Protein AF-A0A838FF67-F1 (afdb_monomer_lite)

pLDDT: mean 87.48, std 13.66, range [43.31, 98.69]

Foldseek 3Di:
DDDPDDDPLRVVLVVCVVQVKAFAEKEQEDADPNAIKMWTWIADPNDIDIDIDGPVSNVSNCVVRVHYYYYDPVCCVVDPDPPPPPVVPVVNVVVVVVVVVVPDDPVNVVPPDD

Radius of gyration: 22.73 Å; chains: 1; bounding box: 58×32×52 Å

Sequence (114 aa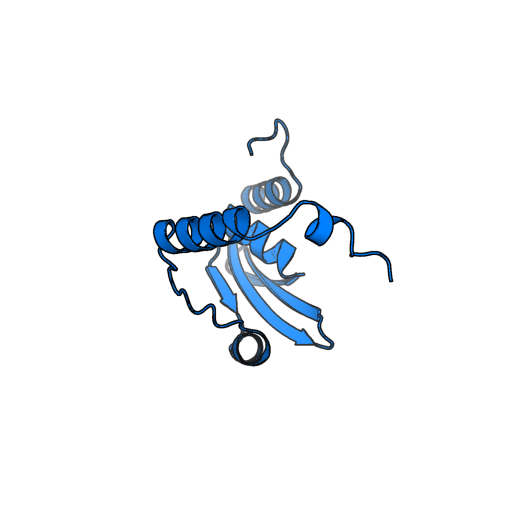):
ANTPRPMTHDLINEMLSEMDVACTKVAVTELRENTFYAAITLQMDGREVEIDSRPSDALALAVRTEAKIFAAEDVISESAIEFEHEVEDQDEVVEKFKDFLDNVTPEDFAGGSS

Structure (mmCIF, N/CA/C/O backbone):
data_AF-A0A838FF67-F1
#
_entry.id   AF-A0A838FF67-F1
#
loop_
_atom_site.group_PDB
_atom_site.id
_atom_site.type_symbol
_atom_site.label_atom_id
_atom_site.label_alt_id
_atom_site.label_comp_id
_atom_site.label_asym_id
_atom_site.label_entity_id
_atom_site.label_seq_id
_atom_site.pdbx_PDB_ins_code
_atom_site.Cartn_x
_atom_site.Cartn_y
_atom_site.Cartn_z
_atom_site.occupancy
_atom_site.B_iso_or_equiv
_atom_site.auth_seq_id
_atom_site.auth_comp_id
_atom_site.auth_asym_id
_atom_site.auth_atom_id
_atom_site.pdbx_PDB_model_num
ATOM 1 N N . ALA A 1 1 ? 12.736 11.349 4.877 1.00 54.69 1 ALA A N 1
ATOM 2 C CA . ALA A 1 1 ? 12.984 12.758 5.246 1.00 54.69 1 ALA A CA 1
ATOM 3 C C . ALA A 1 1 ? 11.984 13.136 6.329 1.00 54.69 1 ALA A C 1
ATOM 5 O O . ALA A 1 1 ? 10.808 12.887 6.116 1.00 54.69 1 ALA A O 1
ATOM 6 N N . ASN A 1 2 ? 12.424 13.668 7.471 1.00 63.09 2 ASN A N 1
ATOM 7 C CA . ASN A 1 2 ? 11.504 14.165 8.498 1.00 63.09 2 ASN A CA 1
ATOM 8 C C . ASN A 1 2 ? 11.152 15.618 8.178 1.00 63.09 2 ASN A C 1
ATOM 10 O O . ASN A 1 2 ? 12.024 16.486 8.207 1.00 63.09 2 ASN A O 1
ATOM 14 N N . THR A 1 3 ? 9.894 15.867 7.827 1.00 79.56 3 THR A N 1
ATOM 15 C CA . THR A 1 3 ? 9.363 17.209 7.583 1.00 79.56 3 THR A CA 1
ATOM 16 C C . THR A 1 3 ? 8.735 17.763 8.870 1.00 79.56 3 THR A C 1
ATOM 18 O O . THR A 1 3 ? 8.164 16.999 9.643 1.00 79.56 3 THR A O 1
ATOM 21 N N . PRO A 1 4 ? 8.789 19.085 9.138 1.00 88.75 4 PRO A N 1
ATOM 22 C CA . PRO A 1 4 ? 8.209 19.673 10.359 1.00 88.75 4 PRO A CA 1
ATOM 23 C C . PRO A 1 4 ? 6.678 19.553 10.465 1.00 88.75 4 PRO A C 1
ATOM 25 O O . PRO A 1 4 ? 6.094 19.824 11.513 1.00 88.75 4 PRO A O 1
ATOM 28 N N . ARG A 1 5 ? 6.014 19.220 9.355 1.00 93.12 5 ARG A N 1
ATOM 29 C CA . ARG A 1 5 ? 4.568 19.032 9.221 1.00 93.12 5 ARG A CA 1
ATOM 30 C C . ARG A 1 5 ? 4.315 17.752 8.415 1.00 93.12 5 ARG A C 1
ATOM 32 O O . ARG A 1 5 ? 5.150 17.443 7.558 1.00 93.12 5 ARG A O 1
ATOM 39 N N . PRO A 1 6 ? 3.204 17.039 8.665 1.00 91.31 6 PRO A N 1
ATOM 40 C CA . PRO A 1 6 ? 2.887 15.812 7.947 1.00 91.31 6 PRO A CA 1
ATOM 41 C C . PRO A 1 6 ? 2.662 16.104 6.461 1.00 91.31 6 PRO A C 1
ATOM 43 O O . PRO A 1 6 ? 2.009 17.091 6.105 1.00 91.31 6 PRO A O 1
ATOM 46 N N . MET A 1 7 ? 3.216 15.250 5.599 1.00 92.94 7 MET A N 1
ATOM 47 C CA . MET A 1 7 ? 2.892 15.233 4.174 1.00 92.94 7 MET A CA 1
ATOM 48 C C . MET A 1 7 ? 1.558 14.506 3.962 1.00 92.94 7 MET A C 1
ATOM 50 O O . MET A 1 7 ? 1.009 13.906 4.882 1.00 92.94 7 MET A O 1
ATOM 54 N N . THR A 1 8 ? 1.019 14.532 2.744 1.00 94.31 8 THR A N 1
ATOM 55 C CA . THR A 1 8 ? -0.333 14.025 2.457 1.00 94.31 8 THR A CA 1
ATOM 56 C C . THR A 1 8 ? -0.559 12.578 2.902 1.00 94.31 8 THR A C 1
ATOM 58 O O . THR A 1 8 ? -1.549 12.303 3.571 1.00 94.31 8 THR A O 1
ATOM 61 N N . HIS A 1 9 ? 0.351 11.653 2.584 1.00 95.44 9 HIS A N 1
ATOM 62 C CA . HIS A 1 9 ? 0.200 10.251 2.996 1.00 95.44 9 HIS A CA 1
ATOM 63 C C . HIS A 1 9 ? 0.428 10.043 4.501 1.00 95.44 9 HIS A C 1
ATOM 65 O O . HIS A 1 9 ? -0.146 9.115 5.061 1.00 95.44 9 HIS A O 1
ATOM 71 N N . ASP A 1 10 ? 1.210 10.909 5.160 1.00 94.75 10 ASP A N 1
ATOM 72 C CA . ASP A 1 10 ? 1.352 10.894 6.625 1.00 94.75 10 ASP A CA 1
ATOM 73 C C . ASP A 1 10 ? 0.039 11.339 7.283 1.00 94.75 10 ASP A C 1
ATOM 75 O O . ASP A 1 10 ? -0.471 10.658 8.164 1.00 94.75 10 ASP A O 1
ATOM 79 N N . LEU A 1 11 ? -0.557 12.427 6.781 1.00 96.19 11 LEU A N 1
ATOM 80 C CA . LEU A 1 11 ? -1.848 12.935 7.243 1.00 96.19 11 LEU A CA 1
ATOM 81 C C . LEU A 1 11 ? -2.959 11.889 7.080 1.00 96.19 11 LEU A C 1
ATOM 83 O O . LEU A 1 11 ? -3.761 11.708 7.987 1.00 96.19 11 LEU A O 1
ATOM 87 N N . ILE A 1 12 ? -3.011 11.189 5.943 1.00 96.88 12 ILE A N 1
ATOM 88 C CA . ILE A 1 12 ? -3.999 10.122 5.722 1.00 96.88 12 ILE A CA 1
ATOM 89 C C . ILE A 1 12 ? -3.794 8.980 6.724 1.00 96.88 12 ILE A C 1
ATOM 91 O O . ILE A 1 12 ? -4.770 8.500 7.291 1.00 96.88 12 ILE A O 1
ATOM 95 N N . ASN A 1 13 ? -2.549 8.564 6.969 1.00 96.44 13 ASN A N 1
ATOM 96 C CA . ASN A 1 13 ? -2.251 7.528 7.957 1.00 96.44 13 ASN A CA 1
ATOM 97 C C . ASN A 1 13 ? -2.698 7.940 9.372 1.00 96.44 13 ASN A C 1
ATOM 99 O O . ASN A 1 13 ? -3.362 7.166 10.055 1.00 96.44 13 ASN A O 1
ATOM 103 N N . GLU A 1 14 ? -2.400 9.179 9.780 1.00 96.81 14 GLU A N 1
ATOM 104 C CA . GLU A 1 14 ? -2.867 9.741 11.055 1.00 96.81 14 GLU A CA 1
ATOM 105 C C . GLU A 1 14 ? -4.401 9.742 11.135 1.00 96.81 14 GLU A C 1
ATOM 107 O O . GLU A 1 14 ? -4.962 9.277 12.122 1.00 96.81 14 GLU A O 1
ATOM 112 N N . MET A 1 15 ? -5.096 10.183 10.080 1.00 97.44 15 MET A N 1
ATOM 113 C CA . MET A 1 15 ? -6.563 10.179 10.037 1.00 97.44 15 MET A CA 1
ATOM 114 C C . MET A 1 15 ? -7.158 8.775 10.175 1.00 97.44 15 MET A C 1
ATOM 116 O O . MET A 1 15 ? -8.124 8.602 10.910 1.00 97.44 15 MET A O 1
ATOM 120 N N . LEU A 1 16 ? -6.600 7.777 9.480 1.00 96.62 16 LEU A N 1
ATOM 121 C CA . LEU A 1 16 ? -7.056 6.390 9.596 1.00 96.62 16 LEU A CA 1
ATOM 122 C C . LEU A 1 16 ? -6.848 5.863 11.021 1.00 96.62 16 LEU A C 1
ATOM 124 O O . LEU A 1 16 ? -7.765 5.271 11.586 1.00 96.62 16 LEU A O 1
ATOM 128 N N . SER A 1 17 ? -5.689 6.148 11.621 1.00 95.56 17 SER A N 1
ATOM 129 C CA . SER A 1 17 ? -5.376 5.740 12.992 1.00 95.56 17 SER A CA 1
ATOM 130 C C . SER A 1 17 ? -6.311 6.376 14.024 1.00 95.56 17 SER A C 1
ATOM 132 O O . SER A 1 17 ? -6.775 5.677 14.917 1.00 95.56 17 SER A O 1
ATOM 134 N N . GLU A 1 18 ? -6.614 7.672 13.910 1.00 97.75 18 GLU A N 1
ATOM 135 C CA . GLU A 1 18 ? -7.543 8.377 14.815 1.00 97.75 18 GLU A CA 1
ATOM 136 C C . GLU A 1 18 ? -8.994 7.885 14.683 1.00 97.75 18 GLU A C 1
ATOM 138 O O . GLU A 1 18 ? -9.817 8.104 15.570 1.00 97.75 18 GLU A O 1
ATOM 143 N N . MET A 1 19 ? -9.322 7.227 13.569 1.00 96.62 19 MET A N 1
ATOM 144 C CA . MET A 1 19 ? -10.635 6.638 13.306 1.00 96.62 19 MET A CA 1
ATOM 145 C C . MET A 1 19 ? -10.690 5.132 13.608 1.00 96.62 19 MET A C 1
ATOM 147 O O . MET A 1 19 ? -11.680 4.494 13.255 1.00 96.62 19 MET A O 1
ATOM 151 N N . ASP A 1 20 ? -9.645 4.558 14.217 1.00 96.06 20 ASP A N 1
ATOM 152 C CA . ASP A 1 20 ? -9.508 3.113 14.455 1.00 96.06 20 ASP A CA 1
ATOM 153 C C . ASP A 1 20 ? -9.662 2.267 13.167 1.00 96.06 20 ASP A C 1
ATOM 155 O O . ASP A 1 20 ? -10.176 1.144 13.175 1.00 96.06 20 ASP A O 1
ATOM 159 N N . VAL A 1 21 ? -9.199 2.805 12.033 1.00 98.06 21 VAL A N 1
ATOM 160 C CA . VAL A 1 21 ? -9.205 2.138 10.726 1.00 98.06 21 VAL A CA 1
ATOM 161 C C . VAL A 1 21 ? -7.806 1.632 10.394 1.00 98.06 21 VAL A C 1
ATOM 163 O O . VAL A 1 21 ? -6.850 2.401 10.328 1.00 98.06 21 VAL A O 1
ATOM 166 N N . ALA A 1 22 ? -7.683 0.338 10.102 1.00 97.44 22 ALA A N 1
ATOM 167 C CA . ALA A 1 22 ? -6.413 -0.264 9.705 1.00 97.44 22 ALA A CA 1
ATOM 168 C C . ALA A 1 22 ? -6.342 -0.459 8.186 1.00 97.44 22 ALA A C 1
ATOM 170 O O . ALA A 1 22 ? -7.215 -1.094 7.602 1.00 97.44 22 ALA A O 1
ATOM 171 N N . CYS A 1 23 ? -5.278 0.014 7.537 1.00 98.12 23 CYS A N 1
ATOM 172 C CA . CYS A 1 23 ? -4.939 -0.426 6.182 1.00 98.12 23 CYS A CA 1
ATOM 173 C C . CYS A 1 23 ? -4.271 -1.803 6.268 1.00 98.12 23 CYS A C 1
ATOM 175 O O . CYS A 1 23 ? -3.181 -1.928 6.818 1.00 98.12 23 CYS A O 1
ATOM 177 N N . THR A 1 24 ? -4.925 -2.851 5.771 1.00 98.00 24 THR A N 1
ATOM 178 C CA . THR A 1 24 ? -4.447 -4.236 5.946 1.00 98.00 24 THR A CA 1
ATOM 179 C C . THR A 1 24 ? -3.717 -4.765 4.718 1.00 98.00 24 THR A C 1
ATOM 181 O O . THR A 1 24 ? -2.816 -5.605 4.830 1.00 98.00 24 THR A O 1
ATOM 184 N N . LYS A 1 25 ? -4.105 -4.281 3.538 1.00 98.00 25 LYS A N 1
ATOM 185 C CA . LYS A 1 25 ? -3.624 -4.763 2.248 1.00 98.00 25 LYS A CA 1
ATOM 186 C C . LYS A 1 25 ? -3.698 -3.651 1.211 1.00 98.00 25 LYS A C 1
ATOM 188 O O . LYS A 1 25 ? -4.665 -2.897 1.172 1.00 98.00 25 LYS A O 1
ATOM 193 N N . VAL A 1 26 ? -2.720 -3.616 0.318 1.00 98.62 26 VAL A N 1
ATOM 194 C CA . VAL A 1 26 ? -2.838 -2.945 -0.976 1.00 98.62 26 VAL A CA 1
ATOM 195 C C . VAL A 1 26 ? -2.514 -3.927 -2.091 1.00 98.62 26 VAL A C 1
ATOM 197 O O . VAL A 1 26 ? -1.691 -4.826 -1.910 1.00 98.62 26 VAL A O 1
ATOM 200 N N . ALA A 1 27 ? -3.155 -3.777 -3.243 1.00 98.31 27 ALA A N 1
ATOM 201 C CA . ALA A 1 27 ? -2.914 -4.639 -4.392 1.00 98.31 27 ALA A CA 1
ATOM 202 C C . ALA A 1 27 ? -2.879 -3.829 -5.684 1.00 98.31 27 ALA A C 1
ATOM 204 O O . ALA A 1 27 ? -3.765 -3.010 -5.894 1.00 98.31 27 ALA A O 1
ATOM 205 N N . VAL A 1 28 ? -1.904 -4.080 -6.558 1.00 97.94 28 VAL A N 1
ATOM 206 C CA . VAL A 1 28 ? -1.995 -3.669 -7.969 1.00 97.94 28 VAL A CA 1
ATOM 207 C C . VAL A 1 28 ? -2.862 -4.701 -8.682 1.00 97.94 28 VAL A C 1
ATOM 209 O O . VAL A 1 28 ? -2.504 -5.878 -8.729 1.00 97.94 28 VAL A O 1
ATOM 212 N N . THR A 1 29 ? -4.031 -4.287 -9.156 1.00 97.44 29 THR A N 1
ATOM 213 C CA . THR A 1 29 ? -5.108 -5.203 -9.556 1.00 97.44 29 THR A CA 1
ATOM 214 C C . THR A 1 29 ? -5.152 -5.452 -11.053 1.00 97.44 29 THR A C 1
ATOM 216 O O . THR A 1 29 ? -5.449 -6.568 -11.464 1.00 97.44 29 THR A O 1
ATOM 219 N N . GLU A 1 30 ? -4.852 -4.441 -11.867 1.00 94.94 30 GLU A N 1
ATOM 220 C CA . GLU A 1 30 ? -4.946 -4.542 -13.322 1.00 94.94 30 GLU A CA 1
ATOM 221 C C . GLU A 1 30 ? -4.093 -3.500 -14.050 1.00 94.94 30 GLU A C 1
ATOM 223 O O . GLU A 1 30 ? -3.763 -2.440 -13.509 1.00 94.94 30 GLU A O 1
ATOM 228 N N . LEU A 1 31 ? -3.779 -3.810 -15.307 1.00 93.38 31 LEU A N 1
ATOM 229 C CA . LEU A 1 31 ? -3.187 -2.912 -16.287 1.00 93.38 31 LEU A CA 1
ATOM 230 C C . LEU A 1 31 ? -4.156 -2.803 -17.468 1.00 93.38 31 LEU A C 1
ATOM 232 O O . LEU A 1 31 ? -4.463 -3.791 -18.127 1.00 93.38 31 LEU A O 1
ATOM 236 N N . ARG A 1 32 ? -4.672 -1.602 -17.737 1.00 92.62 32 ARG A N 1
ATOM 237 C CA . ARG A 1 32 ? -5.566 -1.345 -18.876 1.00 92.62 32 ARG A CA 1
ATOM 238 C C . ARG A 1 32 ? -5.081 -0.124 -19.626 1.00 92.62 32 ARG A C 1
ATOM 240 O O . ARG A 1 32 ? -4.884 0.921 -19.020 1.00 92.62 32 ARG A O 1
ATOM 247 N N . GLU A 1 33 ? -4.878 -0.254 -20.934 1.00 91.00 33 GLU A N 1
ATOM 248 C CA . GLU A 1 33 ? -4.436 0.861 -21.789 1.00 91.00 33 GLU A CA 1
ATOM 249 C C . GLU A 1 33 ? -3.184 1.577 -21.228 1.00 91.00 33 GLU A C 1
ATOM 251 O O . GLU A 1 33 ? -3.119 2.803 -21.173 1.00 91.00 33 GLU A O 1
ATOM 256 N N . ASN A 1 34 ? -2.191 0.803 -20.765 1.00 88.69 34 ASN A N 1
ATOM 257 C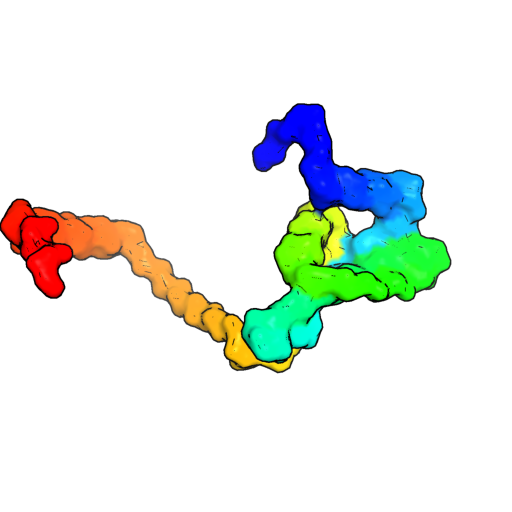 CA . ASN A 1 34 ? -0.973 1.287 -20.089 1.00 88.69 34 ASN A CA 1
ATOM 258 C C . ASN A 1 34 ? -1.203 2.052 -18.769 1.00 88.69 34 ASN A C 1
ATOM 260 O O . ASN A 1 34 ? -0.298 2.721 -18.270 1.00 88.69 34 ASN A O 1
ATOM 264 N N . THR A 1 35 ? -2.395 1.953 -18.185 1.00 93.69 35 THR A N 1
ATOM 265 C CA . THR A 1 35 ? -2.733 2.538 -16.886 1.00 93.69 35 THR A CA 1
ATOM 266 C C . THR A 1 35 ? -2.874 1.433 -15.851 1.00 93.69 35 THR A C 1
ATOM 268 O O . THR A 1 35 ? -3.704 0.537 -15.995 1.00 93.69 35 THR A O 1
ATOM 271 N N . PHE A 1 36 ? -2.055 1.498 -14.804 1.00 95.81 36 PHE A N 1
ATOM 272 C CA . PHE A 1 36 ? -2.155 0.588 -13.669 1.00 95.81 36 PHE A CA 1
ATOM 273 C C . PHE A 1 36 ? -3.217 1.064 -12.680 1.00 95.81 36 PHE A C 1
ATOM 275 O O . PHE A 1 36 ? -3.275 2.250 -12.341 1.00 95.81 36 PHE A O 1
ATOM 282 N N . TYR A 1 37 ? -3.971 0.112 -12.150 1.00 97.94 37 TYR A N 1
ATOM 283 C CA . TYR A 1 37 ? -4.961 0.319 -11.102 1.00 97.94 37 TYR A CA 1
ATOM 284 C C . TYR A 1 37 ? -4.543 -0.429 -9.844 1.00 97.94 37 TYR A C 1
ATOM 286 O O . TYR A 1 37 ? -3.848 -1.449 -9.896 1.00 97.94 37 TYR A O 1
ATOM 294 N N . ALA A 1 38 ? -4.954 0.095 -8.699 1.00 98.44 38 ALA A N 1
ATOM 295 C CA . ALA A 1 38 ? -4.701 -0.519 -7.416 1.00 98.44 38 ALA A CA 1
ATOM 296 C C . ALA A 1 38 ? -5.916 -0.401 -6.502 1.00 98.44 38 ALA A C 1
ATOM 298 O O . ALA A 1 38 ? -6.771 0.463 -6.662 1.00 98.44 38 ALA A O 1
ATOM 299 N N . ALA A 1 39 ? -5.953 -1.259 -5.498 1.00 98.56 39 ALA A N 1
ATOM 300 C CA . ALA A 1 39 ? -6.946 -1.234 -4.446 1.00 98.56 39 ALA A CA 1
ATOM 301 C C . ALA A 1 39 ? -6.260 -1.109 -3.085 1.00 98.56 39 ALA A C 1
ATOM 303 O O . ALA A 1 39 ? -5.239 -1.754 -2.830 1.00 98.56 39 ALA A O 1
ATOM 304 N N . ILE A 1 40 ? -6.834 -0.288 -2.208 1.00 98.69 40 ILE A N 1
ATOM 305 C CA . ILE A 1 40 ? -6.480 -0.192 -0.792 1.00 98.69 40 ILE A CA 1
ATOM 306 C C . ILE A 1 40 ? -7.591 -0.864 0.004 1.00 98.69 40 ILE A C 1
ATOM 308 O O . ILE A 1 40 ? -8.755 -0.482 -0.093 1.00 98.69 40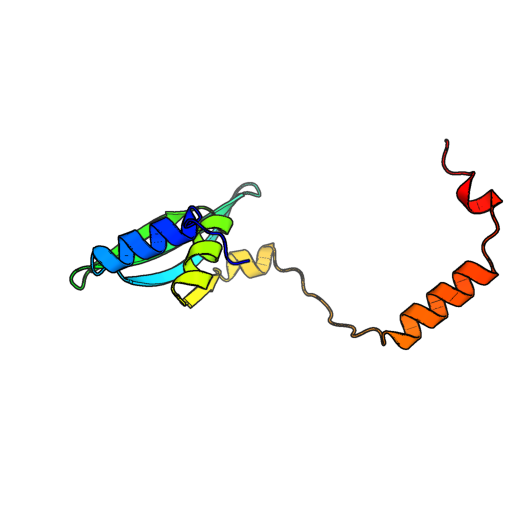 ILE A O 1
ATOM 312 N N . THR A 1 41 ? -7.229 -1.844 0.816 1.00 98.56 41 THR A N 1
ATOM 313 C CA . THR A 1 41 ? -8.146 -2.559 1.693 1.00 98.56 41 THR A CA 1
ATOM 314 C C . THR A 1 41 ? -8.008 -2.032 3.113 1.00 98.56 41 THR A C 1
ATOM 316 O O . THR A 1 41 ? -6.951 -2.139 3.742 1.00 98.56 41 THR A O 1
ATOM 319 N N . LEU A 1 42 ? -9.100 -1.473 3.620 1.00 98.31 42 LEU A N 1
ATOM 320 C CA . LEU A 1 42 ? -9.229 -0.956 4.970 1.00 98.31 42 LEU A CA 1
ATOM 321 C C . LEU A 1 42 ? -10.097 -1.888 5.815 1.00 98.31 42 LEU A C 1
ATOM 323 O O . LEU A 1 42 ? -11.092 -2.431 5.339 1.00 98.31 42 LEU A O 1
ATOM 327 N N . GLN A 1 43 ? -9.752 -2.028 7.086 1.00 97.94 43 GLN A N 1
ATOM 328 C CA . GLN A 1 43 ? -10.540 -2.725 8.086 1.00 97.94 43 GLN A CA 1
ATOM 329 C C . GLN A 1 43 ? -11.071 -1.719 9.107 1.00 97.94 43 GLN A C 1
ATOM 331 O O . GLN A 1 43 ? -10.295 -1.012 9.744 1.00 97.94 43 GLN A O 1
ATOM 336 N N . MET A 1 44 ? -12.393 -1.674 9.264 1.00 95.69 44 MET A N 1
ATOM 337 C CA . MET A 1 44 ? -13.101 -0.779 10.185 1.00 95.6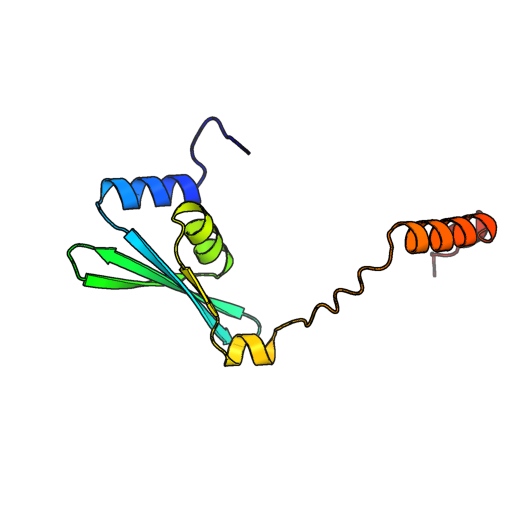9 44 MET A CA 1
ATOM 338 C C . MET A 1 44 ? -14.295 -1.525 10.781 1.00 95.69 44 MET A C 1
ATOM 340 O O . MET A 1 44 ? -15.086 -2.107 10.039 1.00 95.69 44 MET A O 1
ATOM 344 N N . ASP A 1 45 ? -14.424 -1.551 12.108 1.00 93.50 45 ASP A N 1
ATOM 345 C CA . ASP A 1 45 ? -15.533 -2.216 12.818 1.00 93.50 45 ASP A CA 1
ATOM 346 C C . ASP A 1 45 ? -15.778 -3.679 12.391 1.00 93.50 45 ASP A C 1
ATOM 348 O O . ASP A 1 45 ? -16.914 -4.145 12.260 1.00 93.50 45 ASP A O 1
ATOM 352 N N . GLY A 1 46 ? -14.697 -4.418 12.115 1.00 91.50 46 GLY A N 1
ATOM 353 C CA . GLY A 1 46 ? -14.764 -5.810 11.655 1.00 91.50 46 GLY A CA 1
ATOM 354 C C . GLY A 1 46 ? -15.257 -5.988 10.214 1.00 91.50 46 GLY A C 1
ATOM 355 O O . GLY A 1 46 ? -15.507 -7.117 9.795 1.00 91.50 46 GLY A O 1
ATOM 356 N N . ARG A 1 47 ? -15.394 -4.900 9.452 1.00 95.25 47 ARG A N 1
ATOM 357 C CA . ARG A 1 47 ? -15.736 -4.907 8.028 1.00 95.25 47 ARG A CA 1
ATOM 358 C C . ARG A 1 47 ? -14.515 -4.566 7.197 1.00 95.25 47 ARG A C 1
ATOM 360 O O . ARG A 1 47 ? -13.674 -3.775 7.614 1.00 95.25 47 ARG A O 1
ATOM 367 N N . GLU A 1 48 ? -14.467 -5.149 6.011 1.00 96.88 48 GLU A N 1
ATOM 368 C CA . GLU A 1 48 ? -13.470 -4.840 4.999 1.00 96.88 48 GLU A CA 1
ATOM 369 C C . GLU A 1 48 ? -14.074 -3.867 3.981 1.00 96.88 48 GLU A C 1
ATOM 371 O O . GLU A 1 48 ? -15.199 -4.063 3.514 1.00 96.88 48 GLU A O 1
ATOM 376 N N . VAL A 1 49 ? -13.342 -2.799 3.673 1.00 96.94 49 VAL A N 1
ATOM 377 C CA . VAL A 1 49 ? -13.704 -1.800 2.668 1.00 96.94 49 VAL A CA 1
ATOM 378 C C . VAL A 1 49 ? -12.563 -1.706 1.673 1.00 96.94 49 VAL A C 1
ATOM 380 O O . VAL A 1 49 ? -11.422 -1.461 2.055 1.00 96.94 49 VAL A O 1
ATOM 383 N N . GLU A 1 50 ? -12.876 -1.882 0.397 1.00 97.88 50 GLU A N 1
ATOM 384 C CA . GLU A 1 50 ? -11.911 -1.738 -0.684 1.00 97.88 50 GLU A CA 1
ATOM 385 C C . GLU A 1 50 ? -12.114 -0.395 -1.390 1.00 97.88 50 GLU A C 1
ATOM 387 O O . GLU A 1 50 ? -13.243 -0.006 -1.697 1.00 97.88 50 GLU A O 1
ATOM 392 N N . ILE A 1 51 ? -11.020 0.333 -1.602 1.00 97.94 51 ILE A N 1
ATOM 393 C CA . ILE A 1 51 ? -11.009 1.669 -2.196 1.00 97.94 51 ILE A CA 1
ATOM 394 C C . ILE A 1 51 ? -10.109 1.653 -3.428 1.00 97.94 51 ILE A C 1
ATOM 396 O O . ILE A 1 51 ? -8.936 1.289 -3.333 1.00 97.94 51 ILE A O 1
ATOM 400 N N . ASP A 1 52 ? -10.658 2.091 -4.561 1.00 98.12 52 ASP A N 1
ATOM 401 C CA . ASP A 1 52 ? -9.905 2.302 -5.799 1.00 98.12 52 ASP A CA 1
ATOM 402 C C . ASP A 1 52 ? -8.810 3.359 -5.606 1.00 98.12 52 ASP A C 1
ATOM 404 O O . ASP A 1 52 ? -9.004 4.389 -4.952 1.00 98.12 52 ASP A O 1
ATOM 408 N N . SER A 1 53 ? -7.631 3.091 -6.152 1.00 98.06 53 SER A N 1
ATOM 409 C CA . SER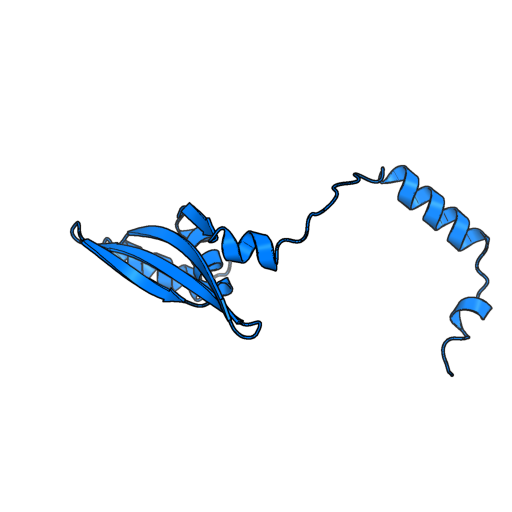 A 1 53 ? -6.453 3.917 -5.957 1.00 98.06 53 SER A CA 1
ATOM 410 C C . SER A 1 53 ? -5.482 3.802 -7.123 1.00 98.06 53 SER A C 1
ATOM 412 O O . SER A 1 53 ? -5.407 2.801 -7.831 1.00 98.06 53 SER A O 1
ATOM 414 N N . ARG A 1 54 ? -4.642 4.824 -7.281 1.00 98.00 54 ARG A N 1
ATOM 415 C CA . ARG A 1 54 ? -3.455 4.701 -8.129 1.00 98.00 54 ARG A CA 1
ATOM 416 C C . ARG A 1 54 ? -2.391 3.905 -7.373 1.00 98.00 54 ARG A C 1
ATOM 418 O O . ARG A 1 54 ? -2.219 4.132 -6.171 1.00 98.00 54 ARG A O 1
ATOM 425 N N . PRO A 1 55 ? -1.580 3.079 -8.055 1.00 97.56 55 PRO A N 1
ATOM 426 C CA . PRO A 1 55 ? -0.511 2.328 -7.400 1.00 97.56 55 PRO A CA 1
ATOM 427 C C . PRO A 1 55 ? 0.444 3.200 -6.580 1.00 97.56 55 PRO A C 1
ATOM 429 O O . PRO A 1 55 ? 0.838 2.810 -5.488 1.00 97.56 55 PRO A O 1
ATOM 432 N N . SER A 1 56 ? 0.774 4.408 -7.051 1.00 97.81 56 SER A N 1
ATOM 433 C CA . SER A 1 56 ? 1.664 5.323 -6.324 1.00 97.81 56 SER A CA 1
ATOM 434 C C . SER A 1 56 ? 1.133 5.703 -4.941 1.00 97.81 56 SER A C 1
ATOM 436 O O . SER A 1 56 ? 1.907 5.800 -3.992 1.00 97.81 56 SER A O 1
ATOM 438 N N . ASP A 1 57 ? -0.179 5.916 -4.820 1.00 97.88 57 ASP A N 1
ATOM 439 C CA . ASP A 1 57 ? -0.810 6.310 -3.560 1.00 97.88 57 ASP A CA 1
ATOM 440 C C . ASP A 1 57 ? -0.975 5.105 -2.632 1.00 97.88 57 ASP A C 1
ATOM 442 O O . ASP A 1 57 ? -0.638 5.188 -1.450 1.00 97.88 57 ASP A O 1
ATOM 446 N N . ALA A 1 58 ? -1.413 3.970 -3.184 1.00 98.12 58 ALA A N 1
ATOM 447 C CA . ALA A 1 58 ? -1.545 2.716 -2.453 1.00 98.12 58 ALA A CA 1
ATOM 448 C C . ALA A 1 58 ? -0.202 2.264 -1.852 1.00 98.12 58 ALA A C 1
ATOM 450 O O . ALA A 1 58 ? -0.118 1.978 -0.658 1.00 98.12 58 ALA A O 1
ATOM 451 N N . LEU A 1 59 ? 0.876 2.289 -2.640 1.00 97.88 59 LEU A N 1
ATOM 452 C CA . LEU A 1 59 ? 2.221 1.950 -2.169 1.00 97.88 59 LEU A CA 1
ATOM 453 C C . LEU A 1 59 ? 2.726 2.944 -1.116 1.00 97.88 59 LEU A C 1
ATOM 455 O O . LEU A 1 59 ? 3.277 2.530 -0.095 1.00 97.88 59 LEU A O 1
ATOM 459 N N . ALA A 1 60 ? 2.511 4.248 -1.317 1.00 97.38 60 ALA A N 1
ATOM 460 C CA . ALA A 1 60 ? 2.926 5.265 -0.353 1.00 97.38 60 ALA A CA 1
ATOM 461 C C . ALA A 1 60 ? 2.228 5.113 1.009 1.00 97.38 60 ALA A C 1
ATOM 463 O O . ALA A 1 60 ? 2.857 5.368 2.043 1.00 97.38 60 ALA A O 1
ATOM 464 N N . LEU A 1 61 ? 0.957 4.696 1.016 1.00 97.62 61 LEU A N 1
ATOM 465 C CA . LEU A 1 61 ? 0.214 4.394 2.236 1.00 97.62 61 LEU A CA 1
ATOM 466 C C . LEU A 1 61 ? 0.663 3.067 2.861 1.00 97.62 61 LEU A C 1
ATOM 468 O O . LEU A 1 61 ? 0.851 3.011 4.075 1.00 97.62 61 LEU A O 1
ATOM 472 N N . ALA A 1 62 ? 0.892 2.024 2.059 1.00 97.81 62 ALA A N 1
ATOM 473 C CA . ALA A 1 62 ? 1.339 0.719 2.550 1.00 97.81 62 ALA A CA 1
ATOM 474 C C . ALA A 1 62 ? 2.681 0.793 3.286 1.00 97.81 62 ALA A C 1
ATOM 476 O O . ALA A 1 62 ? 2.818 0.224 4.362 1.00 97.81 62 ALA A O 1
ATOM 477 N N . VAL A 1 63 ? 3.637 1.575 2.774 1.00 96.38 63 VAL A N 1
ATOM 478 C CA . VAL A 1 63 ? 4.934 1.795 3.442 1.00 96.38 63 VAL A CA 1
ATOM 479 C C . VAL A 1 63 ? 4.775 2.427 4.833 1.00 96.38 63 VAL A C 1
ATOM 481 O O . VAL A 1 63 ? 5.569 2.148 5.723 1.00 96.38 63 VAL A O 1
ATOM 484 N N . ARG A 1 64 ? 3.762 3.277 5.036 1.00 94.62 64 ARG A N 1
ATOM 485 C CA . ARG A 1 64 ? 3.511 3.973 6.314 1.00 94.62 64 ARG A CA 1
ATOM 486 C C . ARG A 1 64 ? 2.681 3.166 7.300 1.00 94.62 64 ARG A C 1
ATOM 488 O O . ARG A 1 64 ? 2.826 3.342 8.501 1.00 94.62 64 ARG A O 1
ATOM 495 N N . THR A 1 65 ? 1.789 2.336 6.773 1.00 96.12 65 THR A N 1
ATOM 496 C CA . THR A 1 65 ? 0.859 1.500 7.546 1.00 96.12 65 THR A CA 1
ATOM 497 C C . THR A 1 65 ? 1.396 0.092 7.785 1.00 96.12 65 THR A C 1
ATOM 499 O O . THR A 1 65 ? 0.762 -0.684 8.490 1.00 96.12 65 THR A O 1
ATOM 502 N N . GLU A 1 66 ? 2.535 -0.249 7.176 1.00 96.00 66 GLU A N 1
ATOM 503 C CA . GLU A 1 66 ? 3.087 -1.608 7.127 1.00 96.00 66 GLU A CA 1
ATOM 504 C C . GLU A 1 66 ? 2.100 -2.638 6.537 1.00 96.00 66 GLU A C 1
ATOM 506 O O . GLU A 1 66 ? 2.159 -3.836 6.822 1.00 96.00 66 GLU A O 1
ATOM 511 N N . ALA A 1 67 ? 1.183 -2.173 5.681 1.00 97.81 67 ALA A N 1
ATOM 512 C CA . ALA A 1 67 ? 0.208 -3.021 5.014 1.00 97.81 67 ALA A CA 1
ATOM 513 C C . ALA A 1 67 ? 0.885 -3.970 4.017 1.00 97.81 67 ALA A C 1
ATOM 515 O O . ALA A 1 67 ? 1.879 -3.638 3.365 1.00 97.81 67 ALA A O 1
ATOM 516 N N . LYS A 1 68 ? 0.303 -5.159 3.842 1.00 98.12 68 LYS A N 1
ATOM 517 C CA . LYS A 1 68 ? 0.809 -6.144 2.879 1.00 98.12 68 LYS A CA 1
ATOM 518 C C . LYS A 1 68 ? 0.590 -5.652 1.449 1.00 98.12 68 LYS A C 1
ATOM 520 O O . LYS A 1 68 ? -0.507 -5.213 1.114 1.00 98.12 68 LYS A O 1
ATOM 525 N N . ILE A 1 69 ? 1.608 -5.785 0.604 1.00 98.31 69 ILE A N 1
ATOM 526 C CA . ILE A 1 69 ? 1.564 -5.387 -0.807 1.00 98.31 69 ILE A CA 1
ATOM 527 C C . ILE A 1 69 ? 1.424 -6.638 -1.673 1.00 98.31 69 ILE A C 1
ATOM 529 O O . ILE A 1 69 ? 2.178 -7.595 -1.508 1.00 98.31 69 ILE A O 1
ATOM 533 N N . PHE A 1 70 ? 0.477 -6.612 -2.606 1.00 98.00 70 PHE A N 1
ATOM 534 C CA . PHE A 1 70 ? 0.260 -7.662 -3.597 1.00 98.00 70 PHE A CA 1
ATOM 535 C C . PHE A 1 70 ? 0.222 -7.075 -5.008 1.00 98.00 70 PHE A C 1
ATOM 537 O O . PHE A 1 70 ? 0.008 -5.878 -5.208 1.00 98.00 70 PHE A O 1
ATOM 544 N N . ALA A 1 71 ? 0.381 -7.942 -5.996 1.00 96.44 71 ALA A N 1
ATOM 545 C CA . ALA A 1 71 ? 0.090 -7.642 -7.387 1.00 96.44 71 ALA A CA 1
ATOM 546 C C . ALA A 1 71 ? -0.624 -8.847 -8.002 1.00 96.44 71 ALA A C 1
ATOM 548 O O . ALA A 1 71 ? -0.339 -9.989 -7.632 1.00 96.44 71 ALA A O 1
ATOM 549 N N . ALA A 1 72 ? -1.574 -8.587 -8.895 1.00 95.62 72 ALA A N 1
ATOM 550 C CA . ALA A 1 72 ? -2.223 -9.632 -9.669 1.00 95.62 72 ALA A CA 1
ATOM 551 C C . ALA A 1 72 ? -1.201 -10.326 -10.581 1.00 95.62 72 ALA A C 1
ATOM 553 O O . ALA A 1 72 ? -0.323 -9.678 -11.150 1.00 95.62 72 ALA A O 1
ATOM 554 N N . GLU A 1 73 ? -1.327 -11.645 -10.722 1.0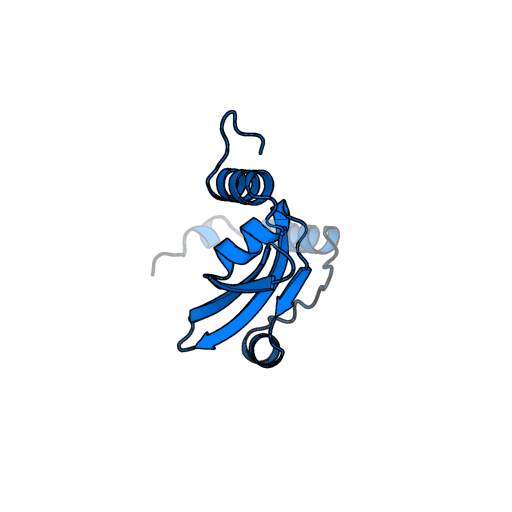0 92.56 73 GLU A N 1
ATOM 555 C CA . GLU A 1 73 ? -0.408 -12.462 -11.521 1.00 92.56 73 GLU A CA 1
ATOM 556 C C . GLU A 1 73 ? -0.368 -12.007 -12.984 1.00 92.56 73 GLU A C 1
ATOM 558 O O . GLU A 1 73 ? 0.716 -11.845 -13.537 1.00 92.56 73 GLU A O 1
ATOM 563 N N . ASP A 1 74 ? -1.526 -11.678 -13.562 1.00 89.62 74 ASP A N 1
ATOM 564 C CA . ASP A 1 74 ? -1.627 -11.152 -14.927 1.00 89.62 74 ASP A CA 1
ATOM 565 C C . ASP A 1 74 ? -0.812 -9.858 -15.090 1.00 89.62 74 ASP A C 1
ATOM 567 O O . ASP A 1 74 ? -0.031 -9.726 -16.031 1.00 89.62 74 ASP A O 1
ATOM 571 N N . VAL A 1 75 ? -0.888 -8.944 -14.114 1.00 90.00 75 VAL A N 1
ATOM 572 C CA . VAL A 1 75 ? -0.122 -7.686 -14.120 1.00 90.00 75 VAL A CA 1
ATOM 573 C C . VAL A 1 75 ? 1.382 -7.949 -14.063 1.00 90.00 75 VAL A C 1
ATOM 575 O O . VAL A 1 75 ? 2.150 -7.295 -14.773 1.00 90.00 75 VAL A O 1
ATOM 578 N N . ILE A 1 76 ? 1.812 -8.909 -13.239 1.00 88.75 76 ILE A N 1
ATOM 579 C CA . ILE A 1 76 ? 3.215 -9.337 -13.176 1.00 88.75 76 ILE A CA 1
ATOM 580 C C . ILE A 1 76 ? 3.629 -9.914 -14.534 1.00 88.75 76 ILE A C 1
ATOM 582 O O . ILE A 1 76 ? 4.646 -9.507 -15.079 1.00 88.75 76 ILE A O 1
ATOM 586 N N . SER A 1 77 ? 2.833 -10.806 -15.120 1.00 86.75 77 SER A N 1
ATOM 587 C CA . SER A 1 77 ? 3.178 -11.469 -16.381 1.00 86.75 77 SER A CA 1
ATOM 588 C C . SER A 1 77 ? 3.312 -10.507 -17.569 1.00 86.75 77 SER A C 1
ATOM 590 O O . SER A 1 77 ? 4.167 -10.708 -18.427 1.00 86.75 77 SER A O 1
ATOM 592 N N . GLU A 1 78 ? 2.501 -9.448 -17.610 1.00 81.19 78 GLU A N 1
ATOM 593 C CA . GLU A 1 78 ? 2.482 -8.491 -18.720 1.00 81.19 78 GLU A CA 1
ATOM 594 C C . GLU A 1 78 ? 3.548 -7.395 -18.603 1.00 81.19 78 GLU A C 1
ATOM 596 O O . GLU A 1 78 ? 3.948 -6.818 -19.614 1.00 81.19 78 GLU A O 1
ATOM 601 N N . SER A 1 79 ? 3.979 -7.064 -17.381 1.00 75.88 79 SER A N 1
ATOM 602 C CA . SER A 1 79 ? 4.752 -5.839 -17.127 1.00 75.88 79 SER A CA 1
ATOM 603 C C . SER A 1 79 ? 5.945 -5.995 -16.187 1.00 75.88 79 SER A C 1
ATOM 605 O O . SER A 1 79 ? 6.654 -5.015 -15.941 1.00 75.88 79 SER A O 1
ATOM 607 N N . ALA A 1 80 ? 6.202 -7.196 -15.664 1.00 74.94 80 ALA A N 1
ATOM 608 C CA . ALA A 1 80 ? 7.400 -7.431 -14.878 1.00 74.94 80 ALA A CA 1
ATOM 609 C C . ALA A 1 80 ? 8.642 -7.280 -15.756 1.00 74.94 80 ALA A C 1
ATOM 611 O O . ALA A 1 80 ? 8.781 -7.902 -16.807 1.00 74.94 80 ALA A O 1
ATOM 612 N N . ILE A 1 81 ? 9.570 -6.461 -15.280 1.00 72.81 81 ILE A N 1
ATOM 613 C CA . ILE A 1 81 ? 10.935 -6.444 -15.780 1.00 72.81 81 ILE A CA 1
ATOM 614 C C . ILE A 1 81 ? 11.690 -7.457 -14.927 1.00 72.81 81 ILE A C 1
ATOM 616 O O . ILE A 1 81 ? 11.851 -7.255 -13.719 1.00 72.81 81 ILE A O 1
ATOM 620 N N . GLU A 1 82 ? 12.133 -8.553 -15.538 1.00 68.56 82 GLU A N 1
ATOM 621 C CA . GLU A 1 82 ? 13.141 -9.407 -14.921 1.00 68.56 82 GLU A CA 1
ATOM 622 C C . GLU A 1 82 ? 14.441 -8.607 -14.881 1.00 68.56 82 GLU A C 1
ATOM 624 O O . GLU A 1 82 ? 15.126 -8.428 -15.885 1.00 68.56 82 GLU A O 1
ATOM 629 N N . PHE A 1 83 ? 14.759 -8.056 -13.713 1.00 56.75 83 PHE A N 1
ATOM 630 C CA . PHE A 1 83 ? 16.106 -7.578 -13.468 1.00 56.75 83 PHE A CA 1
ATOM 631 C C . PHE A 1 83 ? 16.983 -8.817 -13.321 1.00 56.75 83 PHE A C 1
ATOM 633 O O . PHE A 1 83 ? 16.983 -9.453 -12.263 1.00 56.75 83 PHE A O 1
ATOM 640 N N . GLU A 1 84 ? 17.742 -9.154 -14.363 1.00 58.38 84 GLU A N 1
ATOM 641 C CA . GLU A 1 84 ? 18.975 -9.901 -14.161 1.00 58.38 84 GLU A CA 1
ATOM 642 C C . GLU A 1 84 ? 19.829 -9.034 -13.233 1.00 58.38 84 GLU A C 1
ATOM 644 O O . GLU A 1 84 ? 20.405 -8.025 -13.633 1.00 58.38 84 GLU A O 1
ATOM 649 N N . HIS A 1 85 ? 19.848 -9.369 -11.944 1.00 51.28 85 HIS A N 1
ATOM 650 C CA . HIS A 1 85 ? 20.908 -8.918 -11.055 1.00 51.28 85 HIS A CA 1
ATOM 651 C C . HIS A 1 85 ? 22.184 -9.644 -11.507 1.00 51.28 85 HIS A C 1
ATOM 653 O O . HIS A 1 85 ? 22.686 -10.534 -10.822 1.00 51.28 85 HIS A O 1
ATOM 659 N N . GLU A 1 86 ? 22.718 -9.286 -12.676 1.00 53.66 86 GLU A N 1
ATOM 660 C CA . GLU A 1 86 ? 24.160 -9.309 -12.821 1.00 53.66 86 GLU A CA 1
ATOM 661 C C . GLU A 1 86 ? 24.639 -8.236 -11.855 1.00 53.66 86 GLU A C 1
ATOM 663 O O . GLU A 1 86 ? 24.525 -7.033 -12.085 1.00 53.66 86 GLU A O 1
ATOM 668 N N . VAL A 1 87 ? 25.081 -8.687 -10.685 1.00 56.41 87 VAL A N 1
ATOM 669 C CA . VAL A 1 87 ? 25.959 -7.883 -9.853 1.00 56.41 87 VAL A CA 1
ATOM 670 C C . VAL A 1 87 ? 27.237 -7.761 -10.678 1.00 56.41 87 VAL A C 1
ATOM 672 O O . VAL A 1 87 ? 28.164 -8.539 -10.480 1.00 56.41 87 VAL A O 1
ATOM 675 N N . GLU A 1 88 ? 27.252 -6.884 -11.686 1.00 57.78 88 GLU A N 1
ATOM 676 C CA . GLU A 1 88 ? 28.504 -6.502 -12.323 1.00 57.78 88 GLU A CA 1
ATOM 677 C C . GLU A 1 88 ? 29.361 -5.958 -11.186 1.00 57.78 88 GLU A C 1
ATOM 679 O O . GLU A 1 88 ? 28.958 -5.033 -10.467 1.00 57.78 88 GLU A O 1
ATOM 684 N N . ASP A 1 89 ? 30.487 -6.627 -10.950 1.00 70.75 89 ASP A N 1
ATOM 685 C CA . ASP A 1 89 ? 31.423 -6.234 -9.915 1.00 70.75 89 ASP A CA 1
ATOM 686 C C . ASP A 1 89 ? 31.737 -4.750 -10.130 1.00 70.75 89 ASP A C 1
ATOM 688 O O . ASP A 1 89 ? 32.096 -4.334 -11.235 1.00 70.75 89 ASP A O 1
ATOM 692 N N . GLN A 1 90 ? 31.537 -3.926 -9.100 1.00 69.75 90 GLN A N 1
ATOM 693 C CA . GLN A 1 90 ? 31.750 -2.482 -9.216 1.00 69.75 90 GLN A CA 1
ATOM 694 C C . GLN A 1 90 ? 33.172 -2.182 -9.697 1.00 69.75 90 GLN A C 1
ATOM 696 O O . GLN A 1 90 ? 33.382 -1.203 -10.414 1.00 69.75 90 GLN A O 1
ATOM 701 N N . ASP A 1 91 ? 34.123 -3.053 -9.356 1.00 75.25 91 ASP A N 1
ATOM 702 C CA . ASP A 1 91 ? 35.498 -2.963 -9.821 1.00 75.25 91 ASP A CA 1
ATOM 703 C C . ASP A 1 91 ? 35.602 -3.189 -11.342 1.00 75.25 91 ASP A C 1
ATOM 705 O O . ASP A 1 91 ? 36.304 -2.439 -12.022 1.00 75.25 91 ASP A O 1
ATOM 709 N N . GLU A 1 92 ? 34.837 -4.126 -11.911 1.00 76.75 92 GLU A N 1
ATOM 710 C CA . GLU A 1 92 ? 34.810 -4.402 -13.355 1.00 76.75 92 GLU A CA 1
ATOM 711 C C . GLU A 1 92 ? 34.207 -3.234 -14.153 1.00 76.75 92 GLU A C 1
ATOM 713 O O . GLU A 1 92 ? 34.723 -2.855 -15.209 1.00 76.75 92 GLU A O 1
ATOM 718 N N . VAL A 1 93 ? 33.154 -2.600 -13.627 1.00 78.62 93 VAL A N 1
ATOM 719 C CA . VAL A 1 93 ? 32.538 -1.413 -14.246 1.00 78.62 93 VAL A CA 1
ATOM 720 C C . VAL A 1 93 ? 33.508 -0.228 -14.236 1.00 78.62 93 VAL A C 1
ATOM 722 O O . VAL A 1 93 ? 33.620 0.505 -15.222 1.00 78.62 93 VAL A O 1
ATOM 725 N N . VAL A 1 94 ? 34.244 -0.044 -13.136 1.00 80.31 94 VAL A N 1
ATOM 726 C CA . VAL A 1 94 ? 35.240 1.026 -13.002 1.00 80.31 94 VAL A CA 1
ATOM 727 C C . VAL A 1 94 ? 36.438 0.799 -13.926 1.00 80.31 94 VAL A C 1
ATOM 729 O O . VAL A 1 94 ? 36.932 1.771 -14.499 1.00 80.31 94 VAL A O 1
ATOM 732 N N . GLU A 1 95 ? 36.902 -0.440 -14.107 1.00 84.62 95 GLU A N 1
ATOM 733 C CA . GLU A 1 95 ? 37.976 -0.745 -15.064 1.00 84.62 95 GLU A CA 1
ATOM 734 C C . GLU A 1 95 ? 37.543 -0.475 -16.507 1.00 84.62 95 GLU A C 1
ATOM 736 O O . GLU A 1 95 ? 38.219 0.279 -17.208 1.00 84.62 95 GLU A O 1
ATOM 741 N N . LYS A 1 96 ? 36.365 -0.962 -16.923 1.00 81.44 96 LYS A N 1
ATOM 742 C CA . LYS A 1 96 ? 35.810 -0.675 -18.260 1.00 81.44 96 LYS A CA 1
ATOM 743 C C . LYS A 1 96 ? 35.648 0.830 -18.507 1.00 81.44 96 LYS A C 1
ATOM 745 O O . LYS A 1 96 ? 35.889 1.310 -19.614 1.00 81.44 96 LYS A O 1
ATOM 750 N N . PHE A 1 97 ? 35.265 1.595 -17.481 1.00 83.12 97 PHE A N 1
ATOM 751 C CA . PHE A 1 97 ? 35.137 3.050 -17.581 1.00 83.12 97 PHE A CA 1
ATOM 752 C C . PHE A 1 97 ? 36.493 3.767 -17.689 1.00 83.12 97 PHE A C 1
ATOM 754 O O . PHE A 1 97 ? 36.603 4.748 -18.423 1.00 83.12 97 PHE A O 1
ATOM 761 N N . LYS A 1 98 ? 37.538 3.283 -17.004 1.00 86.81 98 LYS A N 1
ATOM 762 C CA . LYS A 1 98 ? 38.906 3.817 -17.142 1.00 86.81 98 LYS A CA 1
ATOM 763 C C . LYS A 1 98 ? 39.476 3.554 -18.532 1.00 86.81 98 LYS A C 1
ATOM 765 O O . LYS A 1 98 ? 39.954 4.493 -19.160 1.00 86.81 98 LYS A O 1
ATOM 770 N N . ASP A 1 99 ? 39.331 2.331 -19.037 1.00 87.38 99 ASP A N 1
ATOM 771 C CA . ASP A 1 99 ? 39.763 1.971 -20.392 1.00 87.38 99 ASP A CA 1
ATOM 772 C C . ASP A 1 99 ? 39.059 2.823 -21.455 1.00 87.38 99 ASP A C 1
ATOM 774 O O . ASP A 1 99 ? 39.658 3.212 -22.459 1.00 87.38 99 ASP A O 1
ATOM 778 N N . PHE A 1 100 ? 37.787 3.155 -21.232 1.00 85.25 100 PHE A N 1
ATOM 779 C CA . PHE A 1 100 ? 37.061 4.093 -22.079 1.00 85.25 100 PHE A CA 1
ATOM 780 C C . PHE A 1 100 ? 37.672 5.501 -22.024 1.00 85.25 100 PHE A C 1
ATOM 782 O O . PHE A 1 100 ? 37.961 6.072 -23.071 1.00 85.25 100 PHE A O 1
ATOM 789 N N . LEU A 1 101 ? 37.923 6.057 -20.833 1.00 87.12 101 LEU A N 1
ATOM 790 C CA . LEU A 1 101 ? 38.518 7.395 -20.696 1.00 87.12 101 LEU A CA 1
ATOM 791 C C . LEU A 1 101 ? 39.916 7.503 -21.318 1.00 87.12 101 LEU A C 1
ATOM 793 O O . LEU A 1 101 ? 40.254 8.558 -21.851 1.00 87.12 101 LEU A O 1
ATOM 797 N N . ASP A 1 102 ? 40.701 6.429 -21.282 1.00 87.81 102 ASP A N 1
ATOM 798 C CA . ASP A 1 102 ? 42.053 6.405 -21.845 1.00 87.81 102 ASP A CA 1
ATOM 799 C C . ASP A 1 102 ? 42.060 6.381 -23.383 1.00 87.81 102 ASP A C 1
ATOM 801 O O . ASP A 1 102 ? 43.017 6.841 -24.009 1.00 87.81 102 ASP A O 1
ATOM 805 N N . ASN A 1 103 ? 40.989 5.873 -24.000 1.00 83.12 103 ASN A N 1
ATOM 806 C CA . ASN A 1 103 ? 40.872 5.740 -25.454 1.00 83.12 103 ASN A CA 1
ATOM 807 C C . ASN A 1 103 ? 39.967 6.793 -26.107 1.00 83.12 103 ASN A C 1
ATOM 809 O O . ASN A 1 103 ? 39.880 6.837 -27.335 1.00 83.12 103 ASN A O 1
ATOM 813 N N . VAL A 1 104 ? 39.301 7.637 -25.317 1.00 85.12 104 VAL A N 1
ATOM 814 C CA . VAL A 1 104 ? 38.407 8.681 -25.824 1.00 85.12 104 VAL A CA 1
ATOM 815 C C . VAL A 1 104 ? 39.142 10.007 -25.912 1.00 85.12 104 VAL A C 1
ATOM 817 O O . VAL A 1 104 ? 39.775 10.480 -24.968 1.00 85.12 104 VAL A O 1
ATOM 820 N N . THR A 1 105 ? 39.023 10.650 -27.064 1.00 80.88 105 THR A N 1
ATOM 821 C CA . THR A 1 105 ? 39.593 11.968 -27.308 1.00 80.88 105 THR A CA 1
ATOM 822 C C . THR A 1 105 ? 38.548 13.064 -27.072 1.00 80.88 105 THR A C 1
ATOM 824 O O . THR A 1 105 ? 37.346 12.834 -27.206 1.00 80.88 105 THR A O 1
ATOM 827 N N . PRO A 1 106 ? 38.961 14.304 -26.753 1.00 76.69 106 PRO A N 1
ATOM 828 C CA . PRO A 1 106 ? 38.030 15.428 -26.606 1.00 76.69 106 PRO A CA 1
ATOM 829 C C . PRO A 1 106 ? 37.153 15.694 -27.845 1.00 76.69 106 PRO A C 1
ATOM 831 O O . PRO A 1 106 ? 36.081 16.284 -27.725 1.00 76.69 106 PRO A O 1
ATOM 834 N N . GLU A 1 107 ? 37.600 15.266 -29.027 1.00 77.50 107 GLU A N 1
ATOM 835 C CA . GLU A 1 107 ? 36.894 15.420 -30.304 1.00 77.50 107 GLU A CA 1
ATOM 836 C C . GLU A 1 107 ? 35.687 14.472 -30.418 1.00 77.50 107 GLU A C 1
ATOM 838 O O . GLU A 1 107 ? 34.669 14.853 -30.999 1.00 77.50 107 GLU A O 1
ATOM 843 N N . ASP A 1 108 ? 35.737 13.304 -29.768 1.00 77.94 108 ASP A N 1
ATOM 844 C CA . ASP A 1 108 ? 34.631 12.337 -29.717 1.00 77.94 108 ASP A CA 1
ATOM 845 C C . ASP A 1 108 ? 33.405 12.896 -28.972 1.00 77.94 108 ASP A C 1
ATOM 847 O O . ASP A 1 108 ? 32.263 12.553 -29.277 1.00 77.94 108 ASP A O 1
ATOM 851 N N . PHE A 1 109 ? 33.618 13.834 -28.042 1.00 72.88 109 PHE A N 1
ATOM 852 C CA . PHE A 1 109 ? 32.546 14.548 -27.339 1.00 72.88 109 PHE A CA 1
ATOM 853 C C . PHE A 1 109 ? 31.979 15.737 -28.131 1.00 72.88 109 PHE A C 1
ATOM 855 O O . PHE A 1 109 ? 30.899 16.234 -27.809 1.00 72.88 109 PHE A O 1
ATOM 862 N N . ALA A 1 110 ? 32.685 16.210 -29.162 1.00 70.19 110 ALA A N 1
ATOM 863 C CA . ALA A 1 110 ? 32.285 17.363 -29.968 1.00 70.19 110 ALA A CA 1
ATOM 864 C C . ALA A 1 110 ? 31.418 16.985 -31.190 1.00 70.19 110 ALA A C 1
ATOM 866 O O . ALA A 1 110 ? 30.840 17.865 -31.829 1.00 70.19 110 ALA A O 1
ATOM 867 N N . GLY A 1 111 ? 31.292 15.691 -31.508 1.00 61.22 111 GLY A N 1
ATOM 868 C CA . GLY A 1 111 ? 30.630 15.165 -32.711 1.00 61.22 111 GLY A CA 1
ATOM 869 C C . GLY A 1 111 ? 29.124 14.882 -32.617 1.00 61.22 111 GLY A C 1
ATOM 870 O O . GLY A 1 111 ? 28.597 14.172 -33.464 1.00 61.22 111 GLY A O 1
ATOM 871 N N . GLY A 1 112 ? 28.411 15.412 -31.619 1.00 58.25 112 GLY A N 1
ATOM 872 C CA . GLY A 1 112 ? 26.975 15.163 -31.403 1.00 58.25 112 GLY A CA 1
ATOM 873 C C . GLY A 1 112 ? 26.017 16.209 -31.989 1.00 58.25 112 GLY A C 1
ATOM 874 O O . GLY A 1 112 ? 24.955 16.435 -31.419 1.00 58.25 112 GLY A O 1
ATOM 875 N N . SER A 1 113 ? 26.387 16.915 -33.063 1.00 51.59 113 SER A N 1
ATOM 876 C CA . SER A 1 113 ? 25.475 17.820 -33.787 1.00 51.59 113 SER A CA 1
ATOM 877 C C . SER A 1 113 ? 25.400 17.455 -35.265 1.00 51.59 113 SER A C 1
ATOM 879 O O . SER A 1 113 ? 26.019 18.118 -36.096 1.00 51.59 113 SER A O 1
ATOM 881 N N . SER A 1 114 ? 24.650 16.399 -35.581 1.00 43.31 114 SER A N 1
ATOM 882 C CA . SER A 1 114 ? 23.932 16.170 -36.849 1.00 43.31 114 SER A CA 1
ATOM 883 C C . SER A 1 114 ? 22.972 15.000 -36.680 1.00 43.31 114 SER A C 1
ATOM 885 O O . SER A 1 114 ? 23.460 13.915 -36.302 1.00 43.31 114 SER A O 1
#

Secondary structure (DSSP, 8-state):
---SS--HHHHHHHHHHHTT-EEEEEEEEEEETTEEEEEEEEEETTEEEEEEE-HHHHHHHHHHHTPEEEE-HHHHHHH----------HHHHHHHHHHHHHH--TTTTT----